Protein AF-A0A0L7LSS6-F1 (afdb_monomer_lite)

Radius of gyration: 13.45 Å; chains: 1; bounding box: 37×20×38 Å

Foldseek 3Di:
DPCPDPLNVQLVVLLVVLVVCVVVVNLVSSLVSLVSSCVSPVVDVVSVVSNVVSVVSVVVVVVVVVPPD

InterPro domains:
  IPR011990 Tetratricopeptide-like helical domain superfamily [SSF48452] (11-58)

Organism: Operophtera brumata (NCBI:txid104452)

Sequence (69 aa):
MADSSPAFKESITLCARAVQLAECGKLQDALVCMNRGVDAAPERPAAYNDRAQLLRLMLRDEGKREQCS

Structure (mmCIF, N/CA/C/O backbone):
data_AF-A0A0L7LSS6-F1
#
_entry.id   AF-A0A0L7LSS6-F1
#
loop_
_atom_site.group_PDB
_atom_site.id
_atom_site.type_symbol
_atom_site.label_atom_id
_atom_site.label_alt_id
_atom_site.label_comp_id
_atom_site.label_asym_id
_atom_site.label_entity_id
_atom_site.label_seq_id
_atom_site.pdbx_PDB_ins_code
_atom_site.Cartn_x
_atom_site.Cartn_y
_atom_site.Cartn_z
_atom_site.occupancy
_atom_site.B_iso_or_equiv
_atom_site.auth_seq_id
_atom_site.auth_comp_id
_atom_site.auth_asym_id
_atom_site.auth_atom_id
_atom_site.pdbx_PDB_model_num
ATOM 1 N N . MET A 1 1 ? 16.687 -10.636 -15.490 1.00 49.12 1 MET A N 1
ATOM 2 C CA . MET A 1 1 ? 16.748 -9.471 -14.579 1.00 49.12 1 MET A CA 1
ATOM 3 C C . MET A 1 1 ? 15.359 -8.828 -14.546 1.00 49.12 1 MET A C 1
ATOM 5 O O . MET A 1 1 ? 15.092 -7.951 -15.350 1.00 49.12 1 MET A O 1
ATOM 9 N N . ALA A 1 2 ? 14.444 -9.331 -13.707 1.00 55.44 2 ALA A N 1
ATOM 10 C CA . ALA A 1 2 ? 13.043 -8.870 -13.646 1.00 55.44 2 ALA A CA 1
ATOM 11 C C . ALA A 1 2 ? 12.857 -7.576 -12.818 1.00 55.44 2 ALA A C 1
ATOM 13 O O . ALA A 1 2 ? 11.881 -6.851 -12.982 1.00 55.44 2 ALA A O 1
ATOM 14 N N . ASP A 1 3 ? 13.853 -7.235 -11.997 1.00 58.31 3 ASP A N 1
ATOM 15 C CA . ASP A 1 3 ? 13.811 -6.153 -11.001 1.00 58.31 3 ASP A CA 1
ATOM 16 C C . ASP A 1 3 ? 13.741 -4.724 -11.591 1.00 58.31 3 ASP A C 1
ATOM 18 O O . ASP A 1 3 ? 13.463 -3.753 -10.898 1.00 58.31 3 ASP A O 1
ATOM 22 N N . SER A 1 4 ? 13.987 -4.558 -12.896 1.00 66.50 4 SER A N 1
ATOM 23 C CA . SER A 1 4 ? 14.037 -3.237 -13.551 1.00 66.50 4 SER A CA 1
ATOM 24 C C . SER A 1 4 ? 12.817 -2.893 -14.408 1.00 66.50 4 SER A C 1
ATOM 26 O O . SER A 1 4 ? 12.799 -1.816 -15.011 1.00 66.50 4 SER A O 1
ATOM 28 N N . SER A 1 5 ? 11.801 -3.762 -14.460 1.00 81.94 5 SER A N 1
ATOM 29 C CA . SER A 1 5 ? 10.577 -3.485 -15.217 1.00 81.94 5 SER A CA 1
ATOM 30 C C . SER A 1 5 ? 9.854 -2.252 -14.647 1.00 81.94 5 SER A C 1
ATOM 32 O O . SER A 1 5 ? 9.785 -2.098 -13.423 1.00 81.94 5 SER A O 1
ATOM 34 N N . PRO A 1 6 ? 9.298 -1.359 -15.489 1.00 85.38 6 PRO A N 1
ATOM 35 C CA . PRO A 1 6 ? 8.509 -0.216 -15.021 1.00 85.38 6 PRO A CA 1
ATOM 36 C C . PRO A 1 6 ? 7.362 -0.644 -14.095 1.00 85.38 6 PRO A C 1
ATOM 38 O O . PRO A 1 6 ? 7.121 0.016 -13.091 1.00 85.38 6 PRO A O 1
ATOM 41 N N . ALA A 1 7 ? 6.755 -1.802 -14.361 1.00 87.56 7 ALA A N 1
ATOM 42 C CA . ALA A 1 7 ? 5.741 -2.431 -13.520 1.00 87.56 7 ALA A CA 1
ATOM 43 C C . ALA A 1 7 ? 6.245 -2.761 -12.100 1.00 87.56 7 ALA A C 1
ATOM 45 O O . ALA A 1 7 ? 5.555 -2.542 -11.105 1.00 87.56 7 ALA A O 1
ATOM 46 N N . PHE A 1 8 ? 7.492 -3.229 -11.983 1.00 89.50 8 PHE A N 1
ATOM 47 C CA . PHE A 1 8 ? 8.113 -3.537 -10.694 1.00 89.50 8 PHE A CA 1
ATOM 48 C C . PHE A 1 8 ? 8.367 -2.261 -9.880 1.00 89.50 8 PHE A C 1
ATOM 50 O O . PHE A 1 8 ? 8.058 -2.196 -8.690 1.00 89.50 8 PHE A O 1
ATOM 57 N N . LYS A 1 9 ? 8.857 -1.205 -10.541 1.00 90.44 9 LYS A N 1
ATOM 58 C CA . LYS A 1 9 ? 9.050 0.119 -9.926 1.00 90.44 9 LYS A CA 1
ATOM 59 C C . LYS A 1 9 ? 7.723 0.758 -9.519 1.00 90.44 9 LYS A C 1
ATOM 61 O O . LYS A 1 9 ? 7.638 1.359 -8.447 1.00 90.44 9 LYS A O 1
ATOM 66 N N . GLU A 1 10 ? 6.686 0.606 -10.338 1.00 91.50 10 GLU A N 1
ATOM 67 C CA . GLU A 1 10 ? 5.336 1.062 -10.012 1.00 91.50 10 GLU A CA 1
ATOM 68 C C . GLU A 1 10 ? 4.805 0.340 -8.769 1.00 91.50 10 GLU A C 1
ATOM 70 O O . GLU A 1 10 ? 4.371 1.002 -7.827 1.00 91.50 10 GLU A O 1
ATOM 75 N N . S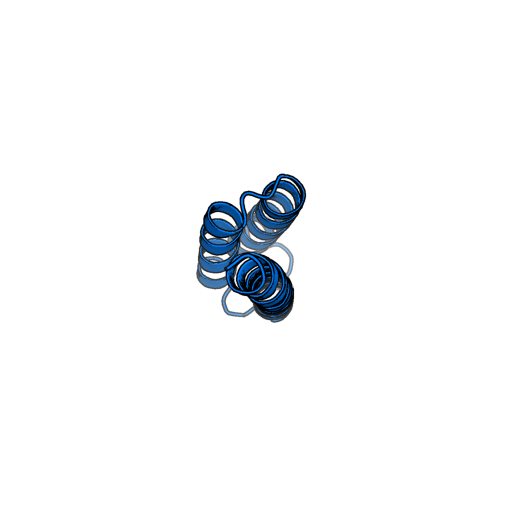ER A 1 11 ? 4.952 -0.989 -8.701 1.00 93.44 11 SER A N 1
ATOM 76 C CA . SER A 1 11 ? 4.601 -1.781 -7.516 1.00 93.44 11 SER A CA 1
ATOM 77 C C . SER A 1 11 ? 5.303 -1.274 -6.253 1.00 93.44 11 SER A C 1
ATOM 79 O O . SER A 1 11 ? 4.645 -1.024 -5.246 1.00 93.44 11 SER A O 1
ATOM 81 N N . ILE A 1 12 ? 6.620 -1.036 -6.308 1.00 92.56 12 ILE A N 1
ATOM 82 C CA . ILE A 1 12 ? 7.387 -0.490 -5.173 1.00 92.56 12 ILE A CA 1
ATOM 83 C C . ILE A 1 12 ? 6.838 0.876 -4.743 1.00 92.56 12 ILE A C 1
ATOM 85 O O . ILE A 1 12 ? 6.630 1.115 -3.554 1.00 92.56 12 ILE A O 1
ATOM 89 N N . THR A 1 13 ? 6.577 1.762 -5.704 1.00 94.50 13 THR A N 1
ATOM 90 C CA . THR A 1 13 ? 6.085 3.121 -5.435 1.00 94.50 13 THR A CA 1
ATOM 91 C C . THR A 1 13 ? 4.698 3.091 -4.788 1.00 94.50 13 THR A C 1
ATOM 93 O O . THR A 1 13 ? 4.435 3.821 -3.831 1.00 94.50 13 THR A O 1
ATOM 96 N N . LEU A 1 14 ? 3.814 2.214 -5.272 1.00 95.19 14 LEU A N 1
ATOM 97 C CA . LEU A 1 14 ? 2.474 2.011 -4.724 1.00 95.19 14 LEU A CA 1
ATOM 98 C C . LEU A 1 14 ? 2.520 1.430 -3.306 1.00 95.19 14 LEU A C 1
ATOM 100 O O . LEU A 1 14 ? 1.826 1.943 -2.428 1.00 95.19 14 LEU A O 1
ATOM 104 N N . CYS A 1 15 ? 3.379 0.437 -3.056 1.00 93.62 15 CYS A N 1
ATOM 105 C CA . CYS A 1 15 ? 3.600 -0.118 -1.718 1.00 93.62 15 CYS A CA 1
ATOM 106 C C . CYS A 1 15 ? 4.125 0.952 -0.746 1.00 93.62 15 CYS A C 1
ATOM 108 O O . CYS A 1 15 ? 3.581 1.115 0.344 1.00 93.62 15 CYS A O 1
ATOM 110 N N . ALA A 1 16 ? 5.121 1.747 -1.148 1.00 94.25 16 ALA A N 1
ATOM 111 C CA . ALA A 1 16 ? 5.667 2.818 -0.310 1.00 94.25 16 ALA A CA 1
ATOM 112 C C . ALA A 1 16 ? 4.630 3.911 0.007 1.00 94.25 16 ALA A C 1
ATOM 114 O O . ALA A 1 16 ? 4.591 4.451 1.115 1.00 94.25 16 ALA A O 1
ATOM 115 N N . ARG A 1 17 ? 3.754 4.238 -0.951 1.00 95.69 17 ARG A N 1
ATOM 116 C CA . ARG A 1 17 ? 2.638 5.166 -0.727 1.00 95.69 17 ARG A CA 1
ATOM 117 C C . ARG A 1 17 ? 1.594 4.580 0.222 1.00 95.69 17 ARG A C 1
ATOM 119 O O . ARG A 1 17 ? 1.073 5.301 1.068 1.00 95.69 17 ARG A O 1
ATOM 126 N N . ALA A 1 18 ? 1.299 3.290 0.094 1.00 95.06 18 ALA A N 1
ATOM 127 C CA . ALA A 1 18 ? 0.368 2.604 0.976 1.00 95.06 18 ALA A CA 1
ATOM 128 C C . ALA A 1 18 ? 0.838 2.623 2.437 1.00 95.06 18 ALA A C 1
ATOM 130 O O . ALA A 1 18 ? 0.030 2.884 3.323 1.00 95.06 18 ALA A O 1
ATOM 131 N N . VAL A 1 19 ? 2.136 2.423 2.689 1.00 93.62 19 VAL A N 1
ATOM 132 C CA . VAL A 1 19 ? 2.710 2.512 4.042 1.00 93.62 19 VAL A CA 1
ATOM 133 C C . VAL A 1 19 ? 2.488 3.902 4.644 1.00 93.62 19 VAL A C 1
ATOM 135 O O . VAL A 1 19 ? 1.923 4.003 5.728 1.00 93.62 19 VAL A O 1
ATOM 138 N N . GLN A 1 20 ? 2.807 4.971 3.910 1.00 95.19 20 GLN A N 1
ATOM 139 C CA . GLN A 1 20 ? 2.582 6.347 4.382 1.00 95.19 20 GLN A CA 1
ATOM 140 C C . GLN A 1 20 ? 1.099 6.638 4.670 1.00 95.19 20 GLN A C 1
ATOM 142 O O . GLN A 1 20 ? 0.762 7.307 5.646 1.00 95.19 20 GLN A O 1
ATOM 147 N N . LEU A 1 21 ? 0.188 6.12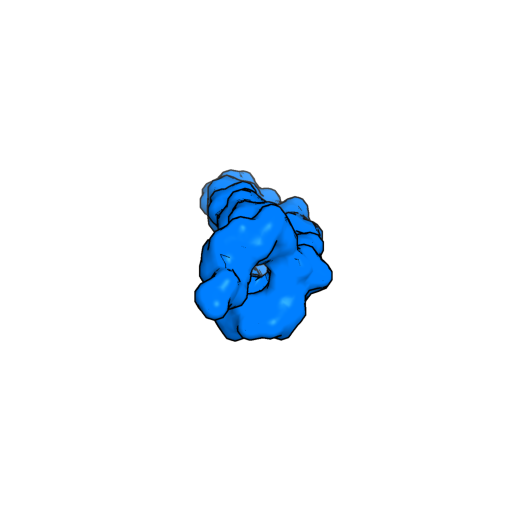9 3.834 1.00 94.44 21 LEU A N 1
ATOM 148 C CA . LEU A 1 21 ? -1.254 6.261 4.060 1.00 94.44 21 LEU A CA 1
ATOM 149 C C . LEU A 1 21 ? -1.702 5.507 5.317 1.00 94.44 21 LEU A C 1
ATOM 151 O O . LEU A 1 21 ? -2.528 6.023 6.070 1.00 94.44 21 LEU A O 1
ATOM 155 N N . ALA A 1 22 ? -1.142 4.323 5.563 1.00 91.81 22 ALA A N 1
ATOM 156 C CA . ALA A 1 22 ? -1.445 3.528 6.743 1.00 91.81 22 ALA A CA 1
ATOM 157 C C . ALA A 1 22 ? -0.970 4.211 8.033 1.00 91.81 22 ALA A C 1
ATOM 159 O O . ALA A 1 22 ? -1.721 4.263 9.003 1.00 91.81 22 ALA A O 1
ATOM 160 N N . GLU A 1 23 ? 0.224 4.808 8.018 1.00 90.75 23 GLU A N 1
ATOM 161 C CA . GLU A 1 23 ? 0.740 5.632 9.120 1.00 90.75 23 GLU A CA 1
ATOM 162 C C . GLU A 1 23 ? -0.137 6.866 9.381 1.00 90.75 23 GLU A C 1
ATOM 164 O O . GLU A 1 23 ? -0.316 7.274 10.525 1.00 90.75 23 GLU A O 1
ATOM 169 N N . CYS A 1 24 ? -0.764 7.416 8.338 1.00 92.00 24 CYS A N 1
ATOM 170 C CA . CYS A 1 24 ? -1.745 8.498 8.457 1.00 92.00 24 CYS A CA 1
ATOM 171 C C . CYS A 1 24 ? -3.136 8.033 8.942 1.00 92.00 24 CYS A C 1
ATOM 173 O O . CYS A 1 24 ? -4.075 8.831 8.937 1.00 92.00 24 CYS A O 1
ATOM 175 N N . GLY A 1 25 ? -3.319 6.752 9.283 1.00 90.31 25 GLY A N 1
ATOM 176 C CA . GLY A 1 25 ? -4.615 6.170 9.656 1.00 90.31 25 GLY A CA 1
ATOM 177 C C . GLY A 1 25 ? -5.583 5.969 8.482 1.00 90.31 25 GLY A C 1
ATOM 178 O O . GLY A 1 25 ? -6.715 5.524 8.671 1.00 90.31 25 GLY A O 1
ATOM 179 N N . LYS A 1 26 ? -5.159 6.249 7.244 1.00 93.69 26 LYS A N 1
ATOM 180 C CA . LYS A 1 26 ? -5.955 6.057 6.022 1.00 93.69 26 LYS A CA 1
ATOM 181 C C . LYS A 1 26 ? -5.801 4.633 5.500 1.00 93.69 26 LYS A C 1
ATOM 183 O O . LYS A 1 26 ? -5.336 4.398 4.385 1.00 93.69 26 LYS A O 1
ATOM 188 N N . LEU A 1 27 ? -6.194 3.668 6.326 1.00 91.94 27 LEU A N 1
ATOM 189 C CA . LEU A 1 27 ? -5.966 2.249 6.053 1.00 91.94 27 LEU A CA 1
ATOM 190 C C . LEU A 1 27 ? -6.683 1.760 4.780 1.00 91.94 27 LEU A C 1
ATOM 192 O O . LEU A 1 27 ? -6.142 0.935 4.048 1.00 91.94 27 LEU A O 1
ATOM 196 N N . GLN A 1 28 ? -7.856 2.318 4.467 1.00 92.12 28 GLN A N 1
ATOM 197 C CA . GLN A 1 28 ? -8.595 1.972 3.248 1.00 92.12 28 GLN A CA 1
ATOM 198 C C . GLN A 1 28 ? -7.888 2.459 1.972 1.00 92.12 28 GLN A C 1
ATOM 200 O O . GLN A 1 28 ? -7.732 1.691 1.023 1.00 92.12 28 GLN A O 1
ATOM 205 N N . ASP A 1 29 ? -7.383 3.698 1.959 1.00 94.25 29 ASP A N 1
ATOM 206 C CA . ASP A 1 29 ? -6.610 4.223 0.821 1.00 94.25 29 ASP A CA 1
ATOM 207 C C . ASP A 1 29 ? -5.294 3.455 0.640 1.00 94.25 29 ASP A C 1
ATOM 209 O O . ASP A 1 29 ? -4.861 3.181 -0.486 1.00 94.25 29 ASP A O 1
ATOM 213 N N . ALA A 1 30 ? -4.662 3.075 1.755 1.00 95.31 30 ALA A N 1
ATOM 214 C CA . ALA A 1 30 ? -3.485 2.220 1.745 1.00 95.31 30 ALA A CA 1
ATOM 215 C C . ALA A 1 30 ? -3.785 0.869 1.077 1.00 95.31 30 ALA A C 1
ATOM 217 O O . ALA A 1 30 ? -2.992 0.399 0.260 1.00 95.31 30 ALA A O 1
ATOM 218 N N . LEU A 1 31 ? -4.949 0.273 1.355 1.00 94.19 31 LEU A N 1
ATOM 219 C CA . LEU A 1 31 ? -5.337 -1.020 0.795 1.00 94.19 31 LEU A CA 1
ATOM 220 C C . LEU A 1 31 ? -5.541 -0.941 -0.720 1.00 94.19 31 LEU A C 1
ATOM 222 O O . LEU A 1 31 ? -5.082 -1.823 -1.448 1.00 94.19 31 LEU A O 1
ATOM 226 N N . VAL A 1 32 ? -6.154 0.141 -1.206 1.00 95.56 32 VAL A N 1
ATOM 227 C CA . VAL A 1 32 ? -6.288 0.405 -2.647 1.00 95.56 32 VAL A CA 1
ATOM 228 C C . VAL A 1 32 ? -4.913 0.497 -3.312 1.00 95.56 32 VAL A C 1
ATOM 230 O O . VAL A 1 32 ? -4.698 -0.099 -4.369 1.00 95.56 32 VAL A O 1
ATOM 233 N N . CYS A 1 33 ? -3.960 1.195 -2.688 1.00 95.38 33 CYS A N 1
ATOM 234 C CA . CYS A 1 33 ? -2.595 1.298 -3.206 1.00 95.38 33 CYS A CA 1
ATOM 235 C C . CYS A 1 33 ? -1.881 -0.065 -3.226 1.00 95.38 33 CYS A C 1
ATOM 237 O O . CYS A 1 33 ? -1.259 -0.399 -4.233 1.00 95.38 33 CYS A O 1
ATOM 239 N N . MET A 1 34 ? -2.020 -0.878 -2.172 1.00 93.81 34 MET A N 1
ATOM 240 C CA . MET A 1 34 ? -1.447 -2.231 -2.129 1.00 93.81 34 MET A CA 1
ATOM 241 C C . MET A 1 34 ? -2.030 -3.143 -3.212 1.00 93.81 34 MET A C 1
ATOM 243 O O . MET A 1 34 ? -1.274 -3.859 -3.863 1.00 93.81 34 MET A O 1
ATOM 247 N N . ASN A 1 35 ? -3.347 -3.099 -3.446 1.00 94.88 35 ASN A N 1
ATOM 248 C CA . ASN A 1 35 ? -3.983 -3.885 -4.508 1.00 94.88 35 ASN A CA 1
ATOM 249 C C . ASN A 1 35 ? -3.417 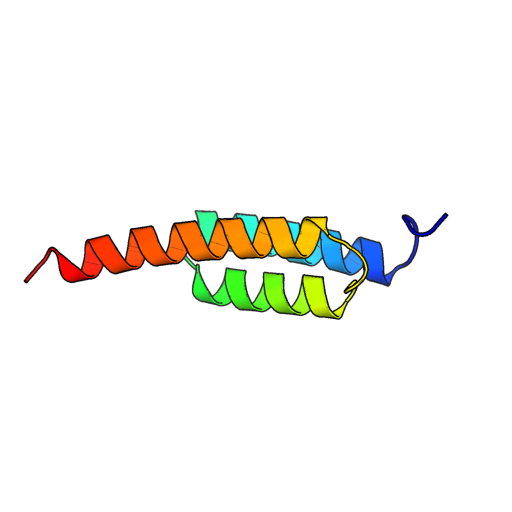-3.511 -5.882 1.00 94.88 35 ASN A C 1
ATOM 251 O O . ASN A 1 35 ? -2.952 -4.383 -6.606 1.00 94.88 35 ASN A O 1
ATOM 255 N N . ARG A 1 36 ? -3.330 -2.210 -6.187 1.00 94.75 36 ARG A N 1
ATOM 256 C CA . ARG A 1 36 ? -2.722 -1.740 -7.440 1.00 94.75 36 ARG A CA 1
ATOM 257 C C . ARG A 1 36 ? -1.255 -2.154 -7.570 1.00 94.75 36 ARG A C 1
ATOM 259 O O . ARG A 1 36 ? -0.798 -2.427 -8.672 1.00 94.75 36 ARG A O 1
ATOM 266 N N . GLY A 1 37 ? -0.511 -2.186 -6.463 1.00 93.50 37 GLY A N 1
ATOM 267 C CA . GLY A 1 37 ? 0.885 -2.625 -6.459 1.00 93.50 37 GLY A CA 1
ATOM 268 C C . GLY A 1 37 ? 1.040 -4.116 -6.761 1.00 93.50 37 GLY A C 1
ATOM 269 O O . GLY A 1 37 ? 2.002 -4.504 -7.426 1.00 93.50 37 GLY A O 1
ATOM 270 N N . VAL A 1 38 ? 0.090 -4.937 -6.311 1.00 93.75 38 VAL A N 1
ATOM 271 C CA . VAL A 1 38 ? -0.002 -6.360 -6.659 1.00 93.75 38 VAL A CA 1
ATOM 272 C C . VAL A 1 38 ? -0.413 -6.534 -8.121 1.00 93.75 38 VAL A C 1
ATOM 274 O O . VAL A 1 38 ? 0.222 -7.311 -8.824 1.00 93.75 38 VAL A O 1
ATOM 277 N N . ASP A 1 39 ? -1.399 -5.776 -8.603 1.00 93.12 39 ASP A N 1
ATOM 278 C CA . ASP A 1 39 ? -1.848 -5.840 -10.001 1.00 93.12 39 ASP A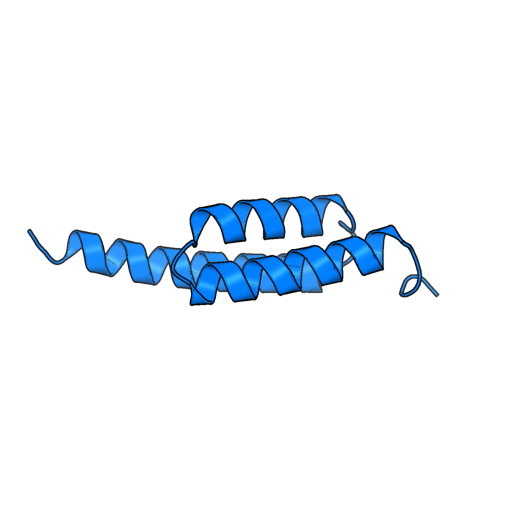 CA 1
ATOM 279 C C . ASP A 1 39 ? -0.750 -5.402 -10.983 1.00 93.12 39 ASP A C 1
ATOM 281 O O . ASP A 1 39 ? -0.613 -5.977 -12.061 1.00 93.12 39 ASP A O 1
ATOM 285 N N . ALA A 1 40 ? 0.063 -4.409 -10.602 1.00 92.00 40 ALA A N 1
ATOM 286 C CA . ALA A 1 40 ? 1.194 -3.949 -11.402 1.00 92.00 40 ALA A CA 1
ATOM 287 C C . ALA A 1 40 ? 2.286 -5.022 -11.514 1.00 92.00 40 ALA A C 1
ATOM 289 O O . ALA A 1 40 ? 2.841 -5.221 -12.589 1.00 92.00 40 ALA A O 1
ATOM 290 N N . ALA A 1 41 ? 2.597 -5.725 -10.422 1.00 90.38 41 ALA A N 1
ATOM 291 C CA . ALA A 1 41 ? 3.619 -6.768 -10.409 1.00 90.38 41 ALA A CA 1
ATOM 292 C C . ALA A 1 41 ? 3.132 -8.008 -9.639 1.00 90.38 41 ALA A C 1
ATOM 294 O O . ALA A 1 41 ? 3.548 -8.229 -8.497 1.00 90.38 41 ALA A O 1
ATOM 295 N N . PRO A 1 42 ? 2.298 -8.861 -10.259 1.00 89.38 42 PRO A N 1
ATOM 296 C CA . PRO A 1 42 ? 1.761 -10.050 -9.599 1.00 89.38 42 PRO A CA 1
ATOM 297 C C . PRO A 1 42 ? 2.835 -11.113 -9.342 1.00 89.38 42 PRO A C 1
ATOM 299 O O . PRO A 1 42 ? 2.647 -11.989 -8.504 1.00 89.38 42 PRO A O 1
ATOM 302 N N . GLU A 1 43 ? 3.977 -11.021 -10.025 1.00 88.81 43 GLU A N 1
ATOM 303 C CA . GLU A 1 43 ? 5.166 -11.848 -9.798 1.00 88.81 43 GLU A CA 1
ATOM 304 C C . GLU A 1 43 ? 5.983 -11.420 -8.567 1.00 88.81 43 GLU A C 1
ATOM 306 O O . GLU A 1 43 ? 6.911 -12.126 -8.178 1.00 88.81 43 GLU A O 1
ATOM 311 N N . ARG A 1 44 ? 5.665 -10.272 -7.945 1.00 86.50 44 ARG A N 1
ATOM 312 C CA . ARG A 1 44 ? 6.412 -9.719 -6.811 1.00 86.50 44 ARG A CA 1
ATOM 313 C C . ARG A 1 44 ? 5.822 -10.222 -5.485 1.00 8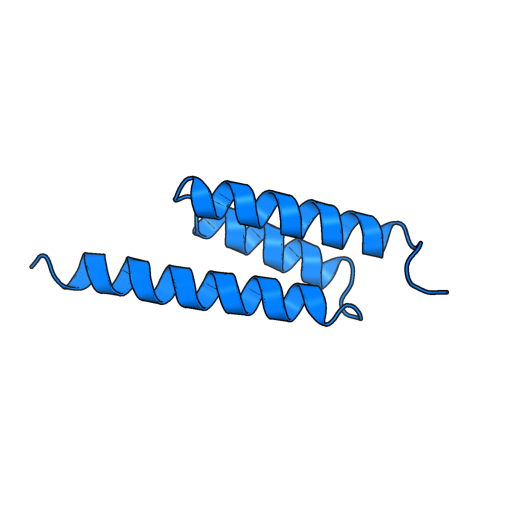6.50 44 ARG A C 1
ATOM 315 O O . ARG A 1 44 ? 4.867 -9.630 -4.979 1.00 86.50 44 ARG A O 1
ATOM 322 N N . PRO A 1 45 ? 6.422 -11.234 -4.826 1.00 89.44 45 PRO A N 1
ATOM 323 C CA . PRO A 1 45 ? 5.913 -11.752 -3.552 1.00 89.44 45 PRO A CA 1
ATOM 324 C C . PRO A 1 45 ? 5.924 -10.701 -2.432 1.00 89.44 45 PRO A C 1
ATOM 326 O O . PRO A 1 45 ? 5.093 -10.753 -1.526 1.00 89.44 45 PRO A O 1
ATOM 329 N N . ALA A 1 46 ? 6.828 -9.717 -2.506 1.00 89.12 46 ALA A N 1
ATOM 330 C CA . ALA A 1 46 ? 6.898 -8.623 -1.539 1.00 89.12 46 ALA A CA 1
ATOM 331 C C . ALA A 1 46 ? 5.589 -7.814 -1.471 1.00 89.12 46 ALA A C 1
ATOM 333 O O . ALA A 1 46 ? 5.135 -7.514 -0.372 1.00 89.12 46 ALA A O 1
ATOM 334 N N . ALA A 1 47 ? 4.924 -7.561 -2.607 1.00 89.69 47 ALA A N 1
ATOM 335 C CA . ALA A 1 47 ? 3.673 -6.798 -2.635 1.00 89.69 47 ALA A CA 1
ATOM 336 C C . ALA A 1 47 ? 2.538 -7.508 -1.869 1.00 89.69 47 ALA A C 1
ATOM 338 O O . ALA A 1 47 ? 1.760 -6.870 -1.159 1.00 89.69 47 ALA A O 1
ATOM 339 N N . TYR A 1 48 ? 2.476 -8.842 -1.941 1.00 93.75 48 TYR A N 1
ATOM 340 C CA . TYR A 1 48 ? 1.519 -9.631 -1.160 1.00 93.75 48 TYR A CA 1
ATOM 341 C C . TYR A 1 48 ? 1.835 -9.610 0.337 1.00 93.75 48 TYR A C 1
ATOM 343 O O . TYR A 1 48 ? 0.911 -9.564 1.152 1.00 93.75 48 TYR A O 1
ATOM 351 N N . ASN A 1 49 ? 3.120 -9.630 0.710 1.00 92.75 49 ASN A N 1
ATOM 352 C CA . ASN A 1 49 ? 3.534 -9.528 2.109 1.00 92.75 49 ASN A CA 1
ATOM 353 C C . ASN A 1 49 ? 3.155 -8.159 2.691 1.00 92.75 49 ASN A C 1
ATOM 355 O O . ASN A 1 49 ? 2.501 -8.104 3.733 1.00 92.75 49 ASN A O 1
ATOM 359 N N . ASP A 1 50 ? 3.464 -7.079 1.973 1.00 91.62 50 ASP A N 1
ATOM 360 C CA . ASP A 1 50 ? 3.116 -5.710 2.359 1.00 91.62 50 ASP A CA 1
ATOM 361 C C . ASP A 1 50 ? 1.594 -5.555 2.535 1.00 91.62 50 ASP A C 1
ATOM 363 O O . ASP A 1 50 ? 1.112 -5.045 3.552 1.00 91.62 50 ASP A O 1
ATOM 367 N N . ARG A 1 51 ? 0.806 -6.100 1.599 1.00 93.81 51 ARG A N 1
ATOM 368 C CA . ARG A 1 51 ? -0.660 -6.142 1.700 1.00 93.81 51 ARG A CA 1
ATOM 369 C C . ARG A 1 51 ? -1.139 -6.930 2.920 1.00 93.81 51 ARG A C 1
ATOM 371 O O . ARG A 1 51 ? -2.045 -6.489 3.623 1.00 93.81 51 ARG A O 1
ATOM 378 N N . ALA A 1 52 ? -0.548 -8.091 3.195 1.00 94.19 52 ALA A N 1
ATOM 379 C CA . ALA A 1 52 ? -0.911 -8.905 4.352 1.00 94.19 52 ALA A CA 1
ATOM 380 C C . ALA A 1 52 ? -0.576 -8.204 5.680 1.00 94.19 52 ALA A C 1
ATOM 382 O O . ALA A 1 52 ? -1.333 -8.323 6.644 1.00 94.19 52 ALA A O 1
ATOM 383 N N . GLN A 1 53 ? 0.535 -7.461 5.742 1.00 92.25 53 GLN A N 1
ATOM 384 C CA . GLN A 1 53 ? 0.876 -6.627 6.897 1.00 92.25 53 GLN A CA 1
ATOM 385 C C . GLN A 1 53 ? -0.169 -5.537 7.128 1.00 92.25 53 GLN A C 1
ATOM 387 O O . GLN A 1 53 ? -0.641 -5.382 8.255 1.00 92.25 53 GLN A O 1
ATOM 392 N N . LEU A 1 54 ? -0.585 -4.849 6.064 1.00 92.69 54 LEU A N 1
ATOM 393 C CA . LEU A 1 54 ? -1.625 -3.830 6.143 1.00 92.69 54 LEU A CA 1
ATOM 394 C C . LEU A 1 54 ? -2.963 -4.402 6.634 1.00 92.69 54 LEU A C 1
ATOM 396 O O . LEU A 1 54 ? -3.585 -3.824 7.519 1.00 92.69 54 LEU A O 1
ATOM 400 N N . LEU A 1 55 ? -3.383 -5.562 6.124 1.00 91.50 55 LEU A N 1
ATOM 401 C CA . LEU A 1 55 ? -4.623 -6.214 6.562 1.00 91.50 55 LEU A CA 1
ATOM 402 C C . LEU A 1 55 ? -4.593 -6.585 8.051 1.00 91.50 55 LEU A C 1
ATOM 404 O O . LEU A 1 55 ? -5.592 -6.427 8.748 1.00 91.50 55 LEU A O 1
ATOM 408 N N . ARG A 1 56 ? -3.440 -7.028 8.572 1.00 91.75 56 ARG A N 1
ATOM 409 C CA . ARG A 1 56 ? -3.275 -7.274 10.016 1.00 91.75 56 ARG A CA 1
ATOM 410 C C . ARG A 1 56 ? -3.389 -5.992 10.838 1.00 91.75 56 ARG A C 1
ATOM 412 O O . ARG A 1 56 ? -3.913 -6.036 11.949 1.00 91.75 56 ARG A O 1
ATOM 419 N N . LEU A 1 57 ? -2.896 -4.871 10.311 1.00 89.75 57 LEU A N 1
ATOM 420 C CA . LEU A 1 57 ? -3.037 -3.565 10.951 1.00 89.75 57 LEU A CA 1
ATOM 421 C C . LEU A 1 57 ? -4.504 -3.112 10.961 1.00 89.75 57 LEU A C 1
ATOM 423 O O . LEU A 1 57 ? -4.989 -2.691 12.005 1.00 89.75 57 LEU A O 1
ATOM 427 N N . MET A 1 58 ? -5.216 -3.280 9.843 1.00 89.62 58 MET A N 1
ATOM 428 C CA . MET A 1 58 ? -6.650 -2.988 9.722 1.00 89.62 58 MET A CA 1
ATOM 429 C C . MET A 1 58 ? -7.493 -3.783 10.707 1.00 89.62 58 MET A C 1
ATOM 431 O O . MET A 1 58 ? -8.268 -3.189 11.446 1.00 89.62 58 MET A O 1
ATOM 435 N N . LEU A 1 59 ? -7.276 -5.096 10.789 1.00 88.62 59 LEU A N 1
ATOM 436 C CA . LEU A 1 59 ? -7.999 -5.951 11.728 1.00 88.62 59 LEU A CA 1
ATOM 437 C C . LEU A 1 59 ? -7.771 -5.524 13.189 1.00 88.62 59 LEU A C 1
ATOM 439 O O . LEU A 1 59 ? -8.680 -5.576 14.014 1.00 88.62 59 LEU A O 1
ATOM 443 N N . ARG A 1 60 ? -6.555 -5.070 13.521 1.00 84.88 60 ARG A N 1
ATOM 444 C CA . ARG A 1 60 ? -6.239 -4.529 14.852 1.00 84.88 60 ARG A CA 1
ATOM 445 C C . ARG A 1 60 ? -6.899 -3.183 15.137 1.00 84.88 60 ARG A C 1
ATOM 447 O O . ARG A 1 60 ? -7.165 -2.901 16.303 1.00 84.88 60 ARG A O 1
ATOM 454 N N . ASP A 1 61 ? -7.117 -2.355 14.121 1.00 79.12 61 ASP A N 1
ATOM 455 C CA . ASP A 1 61 ? -7.775 -1.056 14.275 1.00 79.12 61 ASP A CA 1
ATOM 456 C C . ASP A 1 61 ? -9.304 -1.198 14.344 1.00 79.12 61 ASP A C 1
ATOM 458 O O . ASP A 1 61 ? -9.946 -0.576 15.189 1.00 79.12 61 ASP A O 1
ATOM 462 N N . GLU A 1 62 ? -9.886 -2.105 13.553 1.00 72.31 62 GLU A N 1
ATOM 463 C CA . GLU A 1 62 ? -11.308 -2.469 13.638 1.00 72.31 62 GLU A CA 1
ATOM 464 C C . GLU A 1 62 ? -11.660 -3.048 15.013 1.00 72.31 62 GLU A C 1
ATOM 466 O O . GLU A 1 62 ? -12.595 -2.570 15.655 1.00 72.31 62 GLU A O 1
ATOM 471 N N . GLY A 1 63 ? -10.827 -3.946 15.551 1.00 63.94 63 GLY A N 1
ATOM 472 C CA . GLY A 1 63 ? -11.030 -4.490 16.896 1.00 63.94 63 GLY A CA 1
ATOM 473 C C . GLY A 1 63 ? -10.987 -3.446 18.025 1.00 63.94 63 GLY A C 1
ATOM 474 O O . GLY A 1 63 ? -11.555 -3.683 19.089 1.00 63.94 63 GLY A O 1
ATOM 475 N N . LYS A 1 64 ? -10.362 -2.273 17.821 1.00 59.28 64 LYS A N 1
ATOM 476 C CA . LYS A 1 64 ? -10.455 -1.146 18.772 1.00 59.28 64 LYS A CA 1
ATOM 477 C C . LYS A 1 64 ? -11.784 -0.404 18.673 1.00 59.28 64 LYS A C 1
ATOM 479 O O . LYS A 1 64 ? -12.232 0.152 19.670 1.00 59.28 64 LYS A O 1
ATOM 484 N N . ARG A 1 65 ? -12.405 -0.367 17.492 1.00 53.16 65 ARG A N 1
ATOM 485 C CA . ARG A 1 65 ? -13.700 0.296 17.281 1.00 53.16 65 ARG A CA 1
ATOM 486 C C . ARG A 1 65 ? -14.852 -0.505 17.878 1.00 53.16 65 ARG A C 1
ATOM 488 O O . ARG A 1 65 ? -15.810 0.096 18.345 1.00 53.16 65 ARG A O 1
ATOM 495 N N . GLU A 1 66 ? -14.725 -1.828 17.930 1.00 52.56 66 GLU A N 1
ATOM 496 C CA . GLU A 1 66 ? -15.736 -2.729 18.504 1.00 52.56 66 GLU A CA 1
ATOM 497 C C . GLU A 1 66 ? -15.665 -2.863 20.038 1.00 52.56 66 GLU A C 1
ATOM 499 O O . GLU A 1 66 ? -16.557 -3.452 20.636 1.00 52.56 66 GLU A O 1
ATOM 504 N N . GLN A 1 67 ? -14.644 -2.304 20.703 1.00 46.31 67 GLN A N 1
ATOM 505 C CA . GLN A 1 67 ? -14.507 -2.351 22.173 1.00 46.31 67 GLN A CA 1
ATOM 506 C C . GLN A 1 67 ? -14.958 -1.067 22.892 1.00 46.31 67 GLN A C 1
ATOM 508 O O . GLN A 1 67 ? -14.884 -0.989 24.117 1.00 46.31 67 GLN A O 1
ATOM 513 N N . CYS A 1 68 ? -15.458 -0.070 22.157 1.00 43.19 68 CYS A N 1
ATOM 514 C CA . CYS A 1 68 ? -16.170 1.079 22.719 1.00 43.19 68 CYS A CA 1
ATOM 515 C C . CYS A 1 68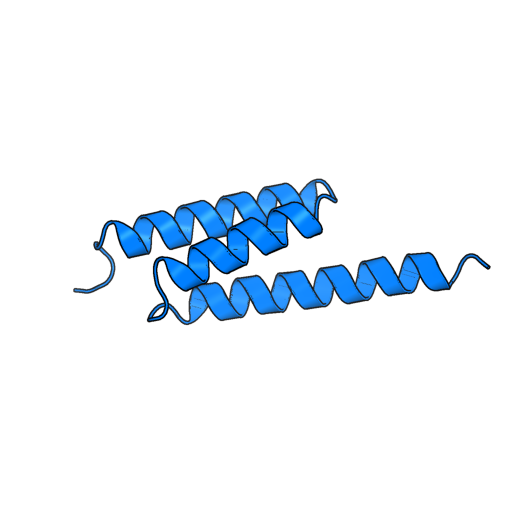 ? -17.669 0.975 22.398 1.00 43.19 68 CYS A C 1
ATOM 517 O O . CYS A 1 68 ? -18.192 1.761 21.610 1.00 43.19 68 CYS A O 1
ATOM 519 N N . SER A 1 69 ? -18.355 0.005 23.003 1.00 43.28 69 SER A N 1
ATOM 520 C CA . SER A 1 69 ? -19.821 -0.024 23.113 1.00 43.28 69 SER A CA 1
ATOM 521 C C . SER A 1 69 ? -20.228 -0.455 24.510 1.00 43.28 69 SER A C 1
ATOM 523 O O . SER A 1 69 ? -19.692 -1.502 24.939 1.00 43.28 69 SER A O 1
#

Secondary structure (DSSP, 8-state):
--TT-HHHHHHHHHHHHHHHHHHTT-HHHHHHHHHHHHHH-TT-HHHHHHHHHHHHHHHHHHHHHTT--

pLDDT: mean 85.36, std 14.6, range [43.19, 95.69]